Protein AF-A0ABD5TSC4-F1 (afdb_monomer_lite)

Structure (mmCIF, N/CA/C/O backbone):
data_AF-A0ABD5TSC4-F1
#
_entry.id   AF-A0ABD5TSC4-F1
#
loop_
_atom_site.group_PDB
_atom_site.id
_atom_site.type_symbol
_atom_site.label_atom_id
_atom_site.label_alt_id
_atom_site.label_comp_id
_atom_site.label_asym_id
_atom_site.label_entity_id
_atom_site.label_seq_id
_atom_site.pdbx_PDB_ins_code
_atom_site.Cartn_x
_atom_site.Cartn_y
_atom_site.Cartn_z
_atom_site.occupancy
_atom_site.B_iso_or_equiv
_atom_site.auth_seq_id
_atom_site.auth_comp_id
_atom_site.auth_asym_id
_atom_site.auth_atom_id
_atom_site.pdbx_PDB_model_num
ATOM 1 N N . MET A 1 1 ? -28.195 -13.317 1.925 1.00 60.47 1 MET A N 1
ATOM 2 C CA . MET A 1 1 ? -27.576 -12.442 2.939 1.00 60.47 1 MET A CA 1
ATOM 3 C C . MET A 1 1 ? -26.112 -12.368 2.585 1.00 60.47 1 MET A C 1
ATOM 5 O O . MET A 1 1 ? -25.541 -13.412 2.313 1.00 60.47 1 MET A O 1
ATOM 9 N N . THR A 1 2 ? -25.551 -11.171 2.460 1.00 66.56 2 THR A N 1
ATOM 10 C CA . THR A 1 2 ? -24.122 -11.023 2.179 1.00 66.56 2 THR A CA 1
ATOM 11 C C . THR A 1 2 ? -23.396 -11.043 3.515 1.00 66.56 2 THR A C 1
ATOM 13 O O . THR A 1 2 ? -23.576 -10.128 4.314 1.00 66.56 2 THR A O 1
ATOM 16 N N . ASP A 1 3 ? -22.628 -12.098 3.772 1.00 80.06 3 ASP A N 1
ATOM 17 C CA . ASP A 1 3 ? -21.766 -12.230 4.945 1.00 80.06 3 ASP A CA 1
ATOM 18 C C . ASP A 1 3 ? -20.541 -11.325 4.785 1.00 80.06 3 ASP A C 1
ATOM 20 O O . ASP A 1 3 ? -19.484 -11.743 4.318 1.00 80.06 3 ASP A O 1
ATOM 24 N N . TYR A 1 4 ? -20.689 -10.051 5.138 1.00 85.25 4 TYR A N 1
ATOM 25 C CA . TYR A 1 4 ? -19.552 -9.164 5.352 1.00 85.25 4 TYR A CA 1
ATOM 26 C C . TYR A 1 4 ? -19.385 -8.903 6.846 1.00 85.25 4 TYR A C 1
ATOM 28 O O . TYR A 1 4 ? -20.353 -8.773 7.596 1.00 85.25 4 TYR A O 1
ATOM 36 N N . ARG A 1 5 ? -18.128 -8.818 7.283 1.00 87.44 5 ARG A N 1
ATOM 37 C CA . ARG A 1 5 ? -17.770 -8.409 8.638 1.00 87.44 5 ARG A CA 1
ATOM 38 C C . ARG A 1 5 ? -17.216 -6.996 8.589 1.00 87.44 5 ARG A C 1
ATOM 40 O O . ARG A 1 5 ? -16.233 -6.744 7.900 1.00 87.44 5 ARG A O 1
ATOM 47 N N . THR A 1 6 ? -17.790 -6.104 9.387 1.00 88.56 6 THR A N 1
ATOM 48 C CA . THR A 1 6 ? -17.165 -4.813 9.679 1.00 88.56 6 THR A CA 1
ATOM 49 C C . THR A 1 6 ? -15.915 -5.043 10.524 1.00 88.56 6 THR A C 1
ATOM 51 O O . THR A 1 6 ? -15.963 -5.717 11.558 1.00 88.56 6 THR A O 1
ATOM 54 N N . VAL A 1 7 ? -14.791 -4.494 10.082 1.00 88.88 7 VAL A N 1
ATOM 55 C CA . VAL A 1 7 ? -13.505 -4.552 10.782 1.00 88.88 7 VAL A CA 1
ATOM 56 C C . VAL A 1 7 ? -12.956 -3.143 10.955 1.00 88.88 7 VAL A C 1
ATOM 58 O O . VAL A 1 7 ? -13.331 -2.234 10.220 1.00 88.88 7 VAL A O 1
ATOM 61 N N . VAL A 1 8 ? -12.070 -2.973 11.932 1.00 87.56 8 VAL A N 1
ATOM 62 C CA . VAL A 1 8 ? -11.256 -1.762 12.062 1.00 87.56 8 VAL A CA 1
ATOM 63 C C . VAL A 1 8 ? -9.999 -1.975 11.224 1.00 87.56 8 VAL A C 1
ATOM 65 O O . VAL A 1 8 ? -9.349 -3.017 11.354 1.00 87.56 8 VAL A O 1
ATOM 68 N N . ALA A 1 9 ? -9.702 -1.035 10.329 1.00 88.06 9 ALA A N 1
ATOM 69 C CA . ALA A 1 9 ? -8.481 -1.068 9.535 1.00 88.06 9 ALA A CA 1
ATOM 70 C C . ALA A 1 9 ? -7.253 -0.805 10.433 1.00 88.06 9 ALA A C 1
ATOM 72 O O . ALA A 1 9 ? -7.369 -0.053 11.405 1.00 88.06 9 ALA A O 1
ATOM 73 N N . PRO A 1 10 ? -6.092 -1.425 10.152 1.00 91.06 10 PRO A N 1
ATOM 74 C CA . PRO A 1 10 ? -4.832 -1.004 10.764 1.00 91.06 10 PRO A CA 1
ATOM 75 C C . PRO A 1 10 ? -4.519 0.450 10.381 1.00 91.06 10 PRO A C 1
ATOM 77 O O . PRO A 1 10 ? -5.032 0.947 9.386 1.00 91.06 10 PRO A O 1
ATOM 80 N N . ALA A 1 11 ? -3.669 1.131 11.152 1.00 91.94 11 ALA A N 1
ATOM 81 C CA . ALA A 1 11 ? -3.282 2.511 10.842 1.00 91.94 11 ALA A CA 1
ATOM 82 C C . ALA A 1 11 ? -2.441 2.612 9.556 1.00 91.94 11 ALA A C 1
ATOM 84 O O . ALA A 1 11 ? -2.511 3.616 8.850 1.00 91.94 11 ALA A O 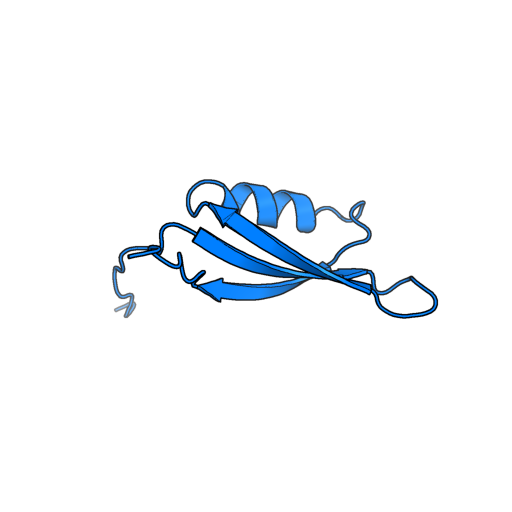1
ATOM 85 N N . VAL A 1 12 ? -1.666 1.568 9.262 1.00 95.00 12 VAL A N 1
ATOM 86 C CA . VAL A 1 12 ? -0.746 1.482 8.126 1.00 95.00 12 VAL A CA 1
ATOM 87 C C . VAL A 1 12 ? -0.855 0.120 7.445 1.00 95.00 12 VAL A C 1
ATOM 89 O O . VAL A 1 12 ? -1.250 -0.880 8.054 1.00 95.00 12 VAL A O 1
ATOM 92 N N . PHE A 1 13 ? -0.499 0.093 6.170 1.00 95.06 13 PHE A N 1
ATOM 93 C CA . PHE A 1 13 ? -0.392 -1.094 5.341 1.00 95.06 13 PHE A CA 1
ATOM 94 C C . PHE A 1 13 ? 0.977 -1.132 4.684 1.00 95.06 13 PHE A C 1
ATOM 96 O O . PHE A 1 13 ? 1.498 -0.100 4.264 1.00 95.06 13 PHE A O 1
ATOM 103 N N . THR A 1 14 ? 1.514 -2.334 4.553 1.00 95.94 14 THR A N 1
ATOM 104 C CA . THR A 1 14 ? 2.745 -2.588 3.816 1.00 95.94 14 THR A CA 1
ATOM 105 C C . THR A 1 14 ? 2.370 -3.004 2.402 1.00 95.94 14 THR A C 1
ATOM 107 O O . THR A 1 14 ? 1.639 -3.978 2.209 1.00 95.94 14 THR A O 1
ATOM 110 N N . VAL A 1 15 ? 2.826 -2.250 1.405 1.00 95.50 15 VAL A N 1
ATOM 111 C CA . VAL A 1 15 ? 2.556 -2.510 -0.009 1.00 95.50 15 VAL A CA 1
ATOM 112 C C . VAL A 1 15 ? 3.847 -2.907 -0.705 1.00 95.50 15 VAL A C 1
ATOM 114 O O . VAL A 1 15 ? 4.764 -2.099 -0.838 1.00 95.50 15 VAL A O 1
ATOM 117 N N . LEU A 1 16 ? 3.901 -4.147 -1.185 1.00 95.19 16 LEU A N 1
ATOM 118 C CA . LEU A 1 16 ? 4.997 -4.626 -2.016 1.00 95.19 16 LEU A CA 1
ATOM 119 C C . LEU A 1 16 ? 4.677 -4.343 -3.478 1.00 95.19 16 LEU A C 1
ATOM 121 O O . LEU A 1 16 ? 3.617 -4.726 -3.984 1.00 95.19 16 LEU A O 1
ATOM 125 N N . THR A 1 17 ? 5.627 -3.745 -4.176 1.00 94.25 17 THR A N 1
ATOM 126 C CA . THR A 1 17 ? 5.559 -3.500 -5.613 1.00 94.25 17 THR A CA 1
ATOM 127 C C . THR A 1 17 ? 6.733 -4.150 -6.331 1.00 94.25 17 THR A C 1
ATOM 129 O O . THR A 1 17 ? 7.745 -4.488 -5.715 1.00 94.25 17 THR A O 1
ATOM 132 N N . VAL A 1 18 ? 6.590 -4.332 -7.640 1.00 93.50 18 VAL A N 1
ATOM 133 C CA . VAL A 1 18 ? 7.645 -4.825 -8.523 1.00 93.50 18 VAL A CA 1
ATOM 134 C C . VAL A 1 18 ? 7.724 -3.976 -9.784 1.00 93.50 18 VAL A C 1
ATOM 136 O O . VAL A 1 18 ? 6.693 -3.651 -10.369 1.00 93.50 18 VAL A O 1
ATOM 139 N N . THR A 1 19 ? 8.933 -3.666 -10.246 1.00 91.56 19 THR A N 1
ATOM 140 C CA . THR A 1 19 ? 9.179 -3.147 -11.600 1.00 91.56 19 THR A CA 1
ATOM 141 C C . THR A 1 19 ? 9.515 -4.326 -12.520 1.00 91.56 19 THR A C 1
ATOM 143 O O . THR A 1 19 ? 10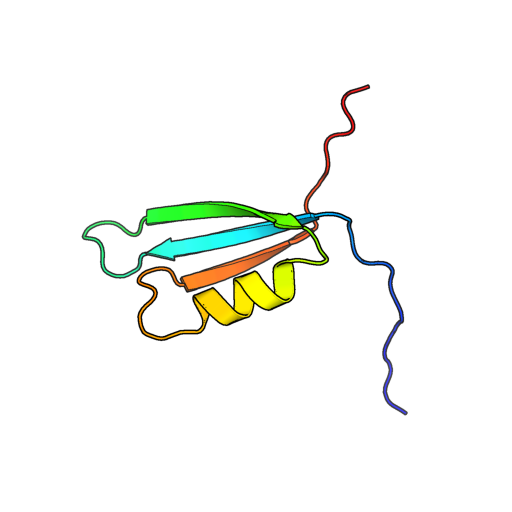.650 -4.804 -12.501 1.00 91.56 19 THR A O 1
ATOM 146 N N . PRO A 1 20 ? 8.568 -4.845 -13.326 1.00 80.06 20 PRO A N 1
ATOM 147 C CA . PRO A 1 20 ? 8.764 -6.104 -14.044 1.00 80.06 20 PRO A CA 1
ATOM 148 C C . PRO A 1 20 ? 9.608 -5.964 -15.319 1.00 80.06 20 PRO A C 1
ATOM 150 O O . PRO A 1 20 ? 10.011 -6.976 -15.882 1.00 80.06 20 PRO A O 1
ATOM 153 N N . PHE A 1 21 ? 9.830 -4.739 -15.807 1.00 81.06 21 PHE A N 1
ATOM 154 C CA . PHE A 1 21 ? 10.486 -4.473 -17.095 1.00 81.06 21 PHE A CA 1
ATOM 155 C C . PHE A 1 21 ? 11.981 -4.139 -16.985 1.00 81.06 21 PHE A C 1
ATOM 157 O O . PHE A 1 21 ? 12.600 -3.807 -17.994 1.00 81.06 21 PHE A O 1
ATOM 164 N N . ALA A 1 22 ? 12.556 -4.197 -15.784 1.00 75.69 22 ALA A N 1
ATOM 165 C CA . ALA A 1 22 ? 14.000 -4.101 -15.592 1.00 75.69 22 ALA A CA 1
ATOM 166 C C . ALA A 1 22 ? 14.680 -5.444 -15.933 1.00 75.69 22 ALA A C 1
ATOM 168 O O . ALA A 1 22 ? 14.040 -6.493 -15.852 1.00 75.69 22 ALA A O 1
ATOM 169 N N . ASP A 1 23 ? 15.969 -5.419 -16.303 1.00 79.19 23 ASP A N 1
ATOM 170 C CA . ASP A 1 23 ? 16.766 -6.635 -16.568 1.00 79.19 23 ASP A CA 1
ATOM 171 C C . ASP A 1 23 ? 16.721 -7.630 -15.391 1.00 79.19 23 ASP A C 1
ATOM 173 O O . ASP A 1 23 ? 16.735 -8.846 -15.589 1.00 79.19 23 ASP A O 1
ATOM 177 N N . GLU A 1 24 ? 16.587 -7.106 -14.172 1.00 85.25 24 GLU A N 1
ATOM 178 C CA . GLU A 1 24 ? 16.275 -7.847 -12.955 1.00 85.25 24 GLU A CA 1
ATOM 179 C C . GLU A 1 24 ? 15.039 -7.210 -12.292 1.00 85.25 24 GLU A C 1
ATOM 181 O O . GLU A 1 24 ? 15.030 -5.990 -12.106 1.00 85.25 24 GLU A O 1
ATOM 186 N N . PRO A 1 25 ? 13.990 -7.980 -11.931 1.00 88.50 25 PRO A N 1
ATOM 187 C CA . PRO A 1 25 ? 12.809 -7.424 -11.279 1.00 88.50 25 PRO A CA 1
ATOM 188 C C . PRO A 1 25 ? 13.173 -6.764 -9.950 1.00 88.50 25 PRO A C 1
ATOM 190 O O . PRO A 1 25 ? 13.640 -7.429 -9.023 1.00 88.50 25 PRO A O 1
ATOM 193 N N . GLU A 1 26 ? 12.925 -5.462 -9.848 1.00 92.81 26 GLU A N 1
ATOM 194 C CA . GLU A 1 26 ? 13.176 -4.713 -8.621 1.00 92.81 26 GLU A CA 1
ATOM 195 C C . GLU A 1 26 ? 11.916 -4.691 -7.761 1.00 92.81 26 GLU A C 1
ATOM 197 O O . GLU A 1 26 ? 10.858 -4.261 -8.226 1.00 92.81 26 GLU A O 1
ATOM 202 N N . TYR A 1 27 ? 12.039 -5.147 -6.516 1.00 93.88 27 TYR A N 1
ATOM 203 C CA . TYR A 1 27 ? 10.960 -5.138 -5.535 1.00 93.88 27 TYR A CA 1
ATOM 204 C C . TYR A 1 27 ? 11.148 -3.984 -4.559 1.00 93.88 27 TYR A C 1
ATOM 206 O O . TYR A 1 27 ? 12.257 -3.758 -4.071 1.00 93.88 27 TYR A O 1
ATOM 214 N N . ARG A 1 28 ? 10.059 -3.281 -4.250 1.00 93.50 28 ARG A N 1
ATOM 215 C CA . ARG A 1 28 ? 10.056 -2.182 -3.281 1.00 93.50 28 ARG A CA 1
ATOM 216 C C . ARG A 1 28 ? 8.878 -2.290 -2.340 1.00 93.50 28 ARG A C 1
ATOM 218 O O . ARG A 1 28 ? 7.767 -2.606 -2.765 1.00 93.50 28 ARG A O 1
ATOM 225 N N . GLU A 1 29 ? 9.142 -1.983 -1.083 1.00 94.94 29 GLU A N 1
ATOM 226 C CA . GLU A 1 29 ? 8.156 -1.979 -0.018 1.00 94.94 29 GLU A CA 1
ATOM 227 C C . GLU A 1 29 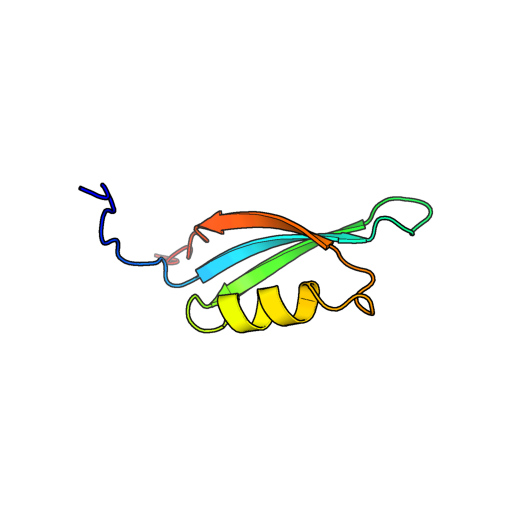? 7.818 -0.542 0.384 1.00 94.94 29 GLU A C 1
ATOM 229 O O . GLU A 1 29 ? 8.706 0.302 0.518 1.00 94.94 29 GLU A O 1
ATOM 234 N N . TYR A 1 30 ? 6.526 -0.275 0.558 1.00 93.50 30 TYR A N 1
ATOM 235 C CA . TYR A 1 30 ? 5.998 1.016 0.978 1.00 93.50 30 TYR A CA 1
ATOM 236 C C . TYR A 1 30 ? 5.129 0.846 2.216 1.00 93.50 30 TYR A C 1
ATOM 238 O O . TYR A 1 30 ? 4.196 0.046 2.209 1.00 93.50 30 TYR A O 1
ATOM 246 N N . GLU A 1 31 ? 5.370 1.656 3.241 1.00 95.31 31 GLU A N 1
ATOM 247 C CA . GLU A 1 31 ? 4.406 1.852 4.320 1.00 95.31 31 GLU A CA 1
ATOM 248 C C . GLU A 1 31 ? 3.435 2.967 3.935 1.00 95.31 31 GLU A C 1
ATOM 250 O O . GLU A 1 31 ? 3.825 4.117 3.720 1.00 95.31 31 GLU A O 1
ATOM 255 N N . VAL A 1 32 ? 2.155 2.624 3.832 1.00 95.06 32 VAL A N 1
ATOM 256 C CA . VAL A 1 32 ? 1.096 3.533 3.392 1.00 95.06 32 VAL A CA 1
ATOM 257 C C . VAL A 1 32 ? 0.040 3.633 4.482 1.00 95.06 32 VAL A C 1
ATOM 259 O O . VAL A 1 32 ? -0.449 2.621 4.986 1.00 95.06 32 VAL A O 1
ATOM 262 N N . GLY A 1 33 ? -0.331 4.857 4.856 1.00 94.69 33 GLY A N 1
ATOM 263 C CA . GLY A 1 33 ? -1.423 5.087 5.799 1.00 94.69 33 GLY A CA 1
ATOM 264 C C . GLY A 1 33 ? -2.739 4.504 5.283 1.00 94.69 33 GLY A C 1
ATOM 265 O O . GLY A 1 33 ? -3.013 4.529 4.086 1.00 94.69 33 GLY A O 1
ATOM 266 N N . SER A 1 34 ? -3.581 3.999 6.184 1.00 93.69 34 SER A N 1
ATOM 267 C CA . SER A 1 34 ? -4.910 3.469 5.838 1.00 93.69 34 SER A CA 1
ATOM 268 C C . SER A 1 34 ? -5.751 4.452 5.025 1.00 93.69 34 SER A C 1
ATOM 270 O O . SER A 1 34 ? -6.446 4.044 4.097 1.00 93.69 34 SER A O 1
ATOM 272 N N . ASP A 1 35 ? -5.692 5.735 5.377 1.00 94.88 35 ASP A N 1
ATOM 273 C CA . ASP A 1 35 ? -6.453 6.788 4.702 1.00 94.88 35 ASP A CA 1
ATOM 274 C C . ASP A 1 35 ? -5.933 7.065 3.280 1.00 94.88 35 ASP A C 1
ATOM 276 O O . ASP A 1 35 ? -6.715 7.401 2.391 1.00 94.88 35 ASP A O 1
ATOM 280 N N . ASP A 1 36 ? -4.633 6.860 3.047 1.00 95.12 36 ASP A N 1
ATOM 281 C CA . ASP A 1 36 ? -3.960 7.111 1.768 1.00 95.12 36 ASP A CA 1
ATOM 282 C C . ASP A 1 36 ? -3.907 5.874 0.863 1.00 95.12 36 ASP A C 1
ATOM 284 O O . ASP A 1 36 ? -3.726 6.002 -0.349 1.00 95.12 36 ASP A O 1
ATOM 288 N N . LEU A 1 37 ? -4.092 4.672 1.420 1.00 94.50 37 LEU A N 1
ATOM 289 C CA . LEU A 1 37 ? -4.014 3.416 0.676 1.00 94.50 37 LEU A CA 1
ATOM 290 C C . LEU A 1 37 ? -4.909 3.401 -0.578 1.00 94.50 37 LEU A C 1
ATOM 292 O O . LEU A 1 37 ? -4.415 2.988 -1.626 1.00 94.50 37 LEU A O 1
ATOM 296 N N . PRO A 1 38 ? -6.177 3.867 -0.552 1.00 94.19 38 PRO A N 1
ATOM 297 C CA . PRO A 1 38 ? -6.998 3.903 -1.761 1.00 94.19 38 PRO A CA 1
ATOM 298 C C . PRO A 1 38 ? -6.387 4.767 -2.870 1.00 94.19 38 PRO A C 1
ATOM 300 O O . PRO A 1 38 ? -6.372 4.351 -4.025 1.00 94.19 38 PRO A O 1
ATOM 303 N N . LEU A 1 39 ? -5.842 5.936 -2.514 1.00 93.44 39 LEU A N 1
ATOM 304 C CA . LEU A 1 39 ? -5.209 6.857 -3.462 1.00 93.44 39 LEU A CA 1
ATOM 305 C C . LEU A 1 39 ? -3.889 6.291 -3.999 1.00 93.44 39 LEU A C 1
ATOM 307 O O . LEU A 1 39 ? -3.598 6.422 -5.185 1.00 93.44 39 LEU A O 1
ATOM 311 N N . PHE A 1 40 ? -3.111 5.624 -3.145 1.00 92.88 40 PHE A N 1
ATOM 312 C CA . PHE A 1 40 ? -1.881 4.941 -3.539 1.00 92.88 40 PHE A CA 1
ATOM 313 C C . PHE A 1 40 ? -2.149 3.788 -4.516 1.00 92.88 40 PHE A C 1
ATOM 315 O O . PHE A 1 40 ? -1.434 3.614 -5.499 1.00 92.88 40 PHE A O 1
ATOM 322 N N . LEU A 1 41 ? -3.186 2.985 -4.267 1.00 92.69 41 LEU A N 1
ATOM 323 C CA . LEU A 1 41 ? -3.542 1.883 -5.161 1.00 92.69 41 LEU A CA 1
ATOM 324 C C . LEU A 1 41 ? -4.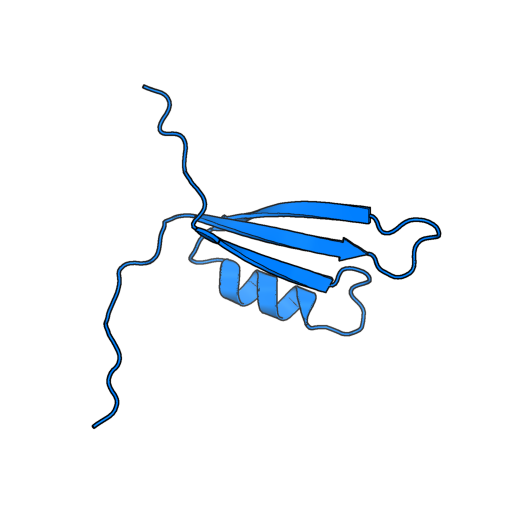110 2.388 -6.491 1.00 92.69 41 LEU A C 1
ATOM 326 O O . LEU A 1 41 ? -3.841 1.782 -7.526 1.00 92.69 41 LEU A O 1
ATOM 330 N N . GLU A 1 42 ? -4.864 3.491 -6.476 1.00 92.12 42 GLU A N 1
ATOM 331 C CA . GLU A 1 42 ? -5.359 4.130 -7.697 1.00 92.12 42 GLU A CA 1
ATOM 332 C C . GLU A 1 42 ? -4.207 4.660 -8.560 1.00 92.12 42 GLU A C 1
ATOM 334 O O . GLU A 1 42 ? -4.205 4.422 -9.766 1.00 92.12 42 GLU A O 1
ATOM 339 N N . SER A 1 43 ? -3.192 5.297 -7.961 1.00 89.50 43 SER A N 1
ATOM 340 C CA . SER A 1 43 ? -2.032 5.777 -8.722 1.00 89.50 43 SER A CA 1
ATOM 341 C C . SER A 1 43 ? -1.250 4.628 -9.364 1.00 89.50 43 SER A C 1
ATOM 343 O O . SER A 1 43 ? -0.917 4.703 -10.542 1.00 89.50 43 SER A O 1
ATOM 345 N N . MET A 1 44 ? -1.051 3.516 -8.651 1.00 88.19 44 MET A N 1
ATOM 346 C CA . MET A 1 44 ? -0.364 2.326 -9.177 1.00 88.19 44 MET A CA 1
ATOM 347 C C . MET A 1 44 ? -1.160 1.556 -10.245 1.00 88.19 44 MET A C 1
ATOM 349 O O . MET A 1 44 ? -0.598 0.698 -10.927 1.00 88.19 44 MET A O 1
ATOM 353 N N . ALA A 1 45 ? -2.463 1.813 -10.382 1.00 83.88 45 ALA A N 1
ATOM 354 C CA . ALA A 1 45 ? -3.291 1.206 -11.421 1.00 83.88 45 ALA A CA 1
ATOM 355 C C . ALA A 1 45 ? -3.172 1.920 -12.780 1.00 83.88 45 ALA A C 1
ATOM 357 O O . ALA A 1 45 ? -3.584 1.352 -13.794 1.00 83.88 45 ALA A O 1
ATOM 358 N N . ASP A 1 46 ? -2.623 3.139 -12.818 1.00 82.56 46 ASP A N 1
ATOM 359 C CA . ASP A 1 46 ? -2.408 3.877 -14.062 1.00 82.56 46 ASP A CA 1
ATOM 360 C C . ASP A 1 46 ? -1.297 3.210 -14.891 1.00 82.56 46 ASP A C 1
ATOM 362 O O . ASP A 1 46 ? -0.208 2.915 -14.395 1.00 82.56 46 ASP A O 1
ATOM 366 N N . GLU A 1 47 ? -1.559 2.968 -16.178 1.00 67.31 47 GLU A N 1
ATOM 367 C CA . GLU A 1 47 ? -0.667 2.218 -17.079 1.00 67.31 47 GLU A CA 1
ATOM 368 C C . GLU A 1 47 ? 0.702 2.892 -17.294 1.00 67.31 47 GLU A C 1
ATOM 370 O O . GLU A 1 47 ? 1.614 2.287 -17.861 1.00 67.31 47 GLU A O 1
ATOM 375 N N . GLN A 1 48 ? 0.855 4.141 -16.850 1.00 71.25 48 GLN A N 1
ATOM 376 C CA . GLN A 1 48 ? 2.110 4.890 -16.893 1.00 71.25 48 GLN A CA 1
ATOM 377 C C . GLN A 1 48 ? 3.054 4.566 -15.728 1.00 71.25 48 GLN A C 1
ATOM 379 O O . GLN A 1 48 ? 4.234 4.922 -15.791 1.00 71.25 48 GLN A O 1
ATOM 384 N N . HIS A 1 49 ? 2.581 3.882 -14.682 1.00 74.12 49 HIS A N 1
ATOM 385 C CA . HIS A 1 49 ? 3.449 3.407 -13.612 1.00 74.12 49 HIS A CA 1
ATOM 386 C C . HIS A 1 49 ? 4.213 2.154 -14.054 1.00 74.12 49 HIS A C 1
ATOM 388 O O . HIS A 1 49 ? 3.647 1.129 -14.433 1.00 74.12 49 HIS A O 1
ATOM 394 N N . ALA A 1 50 ? 5.544 2.239 -13.993 1.00 81.81 50 ALA A N 1
ATOM 395 C CA . ALA A 1 50 ? 6.420 1.102 -14.265 1.00 81.81 50 ALA A CA 1
ATOM 396 C C . ALA A 1 50 ? 6.327 0.022 -13.170 1.00 81.81 50 ALA A C 1
ATOM 398 O O . ALA A 1 50 ? 6.680 -1.131 -13.411 1.00 81.81 50 ALA A O 1
ATOM 399 N N . GLU A 1 51 ? 5.852 0.400 -11.982 1.00 88.44 51 GLU A N 1
ATOM 400 C CA . GLU A 1 51 ? 5.687 -0.458 -10.813 1.00 88.44 51 GLU A CA 1
ATOM 401 C C . GLU A 1 51 ? 4.296 -1.099 -10.787 1.00 88.44 51 GLU A C 1
ATOM 403 O O . GLU A 1 51 ? 3.302 -0.491 -11.176 1.00 88.44 51 GLU A O 1
ATOM 408 N N . ARG A 1 52 ? 4.217 -2.343 -10.312 1.00 90.62 52 ARG A N 1
ATOM 409 C CA . ARG A 1 52 ? 2.966 -3.085 -10.126 1.00 90.62 52 ARG A CA 1
ATOM 410 C C . ARG A 1 52 ? 2.848 -3.579 -8.700 1.00 90.62 52 ARG A C 1
ATOM 412 O O . ARG A 1 52 ? 3.804 -4.135 -8.168 1.00 90.62 52 ARG A O 1
ATOM 419 N N . VAL A 1 53 ? 1.664 -3.444 -8.111 1.00 93.50 53 VAL A N 1
ATOM 420 C CA . VAL A 1 53 ? 1.376 -3.982 -6.775 1.00 93.50 53 VAL A CA 1
ATOM 421 C C . VAL A 1 53 ? 1.359 -5.510 -6.813 1.00 93.50 53 VAL A C 1
ATOM 423 O O . VAL A 1 53 ? 0.706 -6.116 -7.664 1.00 93.50 53 VAL A O 1
ATOM 426 N N . VAL A 1 54 ? 2.075 -6.124 -5.874 1.00 92.94 54 VAL A N 1
ATOM 427 C CA . VAL A 1 54 ? 2.179 -7.577 -5.696 1.00 92.94 54 VAL A CA 1
ATOM 428 C C . VAL A 1 54 ? 1.362 -8.030 -4.491 1.00 92.94 54 VAL A C 1
ATOM 430 O O . VAL A 1 54 ? 0.575 -8.968 -4.603 1.00 92.94 54 VAL A O 1
ATOM 433 N N . THR A 1 55 ? 1.533 -7.366 -3.344 1.00 94.56 55 THR A N 1
ATOM 434 C CA . THR A 1 55 ? 0.792 -7.674 -2.115 1.00 94.56 55 THR A CA 1
ATOM 435 C C . THR A 1 55 ? 0.507 -6.416 -1.302 1.00 94.56 55 THR A C 1
ATOM 437 O O . THR A 1 55 ? 1.221 -5.418 -1.406 1.00 94.56 55 THR A O 1
ATOM 440 N N . VAL A 1 56 ? -0.559 -6.482 -0.506 1.00 94.00 56 VAL A N 1
ATOM 441 C CA . VAL A 1 56 ? -0.938 -5.480 0.491 1.00 94.00 56 VAL A CA 1
ATOM 442 C C . VAL A 1 56 ? -1.184 -6.220 1.797 1.00 94.00 56 VAL A C 1
ATOM 444 O O . VAL A 1 56 ? -2.104 -7.035 1.898 1.00 94.00 56 VAL A O 1
ATOM 447 N N . GLU A 1 57 ? -0.366 -5.932 2.797 1.00 93.56 57 GLU A N 1
ATOM 448 C CA . GLU A 1 57 ? -0.383 -6.592 4.098 1.00 93.56 57 GLU A CA 1
ATOM 449 C C . GLU A 1 57 ? -0.673 -5.580 5.206 1.00 93.56 57 GLU A C 1
ATOM 451 O O . GLU A 1 57 ? -0.525 -4.368 5.030 1.00 93.56 57 GLU A O 1
ATOM 456 N N . ARG A 1 58 ? -1.142 -6.064 6.362 1.00 89.19 58 ARG A N 1
ATOM 457 C CA . ARG A 1 58 ? -1.305 -5.188 7.528 1.00 89.19 58 ARG A CA 1
ATOM 458 C C . ARG A 1 58 ? 0.083 -4.742 7.971 1.00 89.19 58 ARG A C 1
ATOM 460 O O . ARG A 1 58 ? 0.903 -5.604 8.264 1.00 89.19 58 ARG A O 1
ATOM 467 N N . GLY A 1 59 ? 0.314 -3.434 8.036 1.00 78.19 59 GLY A N 1
ATOM 468 C CA . GLY A 1 59 ? 1.565 -2.909 8.560 1.00 78.19 59 GLY A CA 1
ATOM 469 C C . GLY A 1 59 ? 1.595 -3.075 10.075 1.00 78.19 59 GLY A C 1
ATOM 470 O O . GLY A 1 59 ? 0.615 -2.773 10.768 1.00 78.19 59 GLY A O 1
ATOM 471 N N . GLU A 1 60 ? 2.705 -3.584 10.588 1.00 72.44 60 GLU A N 1
ATOM 472 C CA . GLU A 1 60 ? 2.986 -3.599 12.015 1.00 72.44 60 GLU A CA 1
ATOM 473 C C . GLU A 1 60 ? 3.640 -2.262 12.343 1.00 72.44 60 GLU A C 1
ATOM 475 O O . GLU A 1 60 ? 4.795 -2.027 12.007 1.00 72.44 60 GLU A O 1
ATOM 480 N N . ARG A 1 61 ? 2.897 -1.349 12.978 1.00 58.09 61 ARG A N 1
ATOM 481 C CA . ARG A 1 61 ? 3.556 -0.225 13.637 1.00 58.09 61 ARG A CA 1
ATOM 482 C C . ARG A 1 61 ? 4.300 -0.844 14.813 1.00 58.09 61 ARG A C 1
ATOM 484 O O . ARG A 1 61 ? 3.655 -1.277 15.766 1.00 58.09 61 ARG A O 1
ATOM 491 N N . GLU A 1 62 ? 5.619 -0.963 14.724 1.00 54.72 62 GLU A N 1
ATOM 492 C CA . GLU A 1 62 ? 6.424 -1.215 15.912 1.00 54.72 62 GLU A CA 1
ATOM 493 C C . GLU A 1 62 ? 6.228 0.003 16.823 1.00 54.72 62 GLU A C 1
ATOM 495 O O . GLU A 1 62 ? 6.851 1.046 16.645 1.00 54.72 62 GLU A O 1
ATOM 500 N N . ASP A 1 63 ? 5.274 -0.082 17.752 1.00 49.94 63 ASP A N 1
ATOM 501 C CA . ASP A 1 63 ? 5.239 0.798 18.912 1.00 49.94 63 ASP A CA 1
ATOM 502 C C . ASP A 1 63 ? 6.533 0.511 19.692 1.00 49.94 63 ASP A C 1
ATOM 504 O O . ASP A 1 63 ? 6.604 -0.427 20.488 1.00 49.94 63 ASP A O 1
ATOM 508 N N . GLU A 1 64 ? 7.592 1.266 19.384 1.00 48.19 64 GLU A N 1
ATOM 509 C CA . GLU A 1 64 ? 8.841 1.287 20.142 1.00 48.19 64 GLU A CA 1
ATOM 510 C C . GLU A 1 64 ? 8.496 1.582 21.615 1.00 48.19 64 GLU A C 1
ATOM 512 O O . GLU A 1 64 ? 8.063 2.686 21.956 1.00 48.19 64 GLU A O 1
ATOM 517 N N . GLN A 1 65 ? 8.612 0.557 22.468 1.00 37.59 65 GLN A N 1
ATOM 518 C CA . GLN A 1 65 ? 8.412 0.645 23.920 1.00 37.59 65 GLN A CA 1
ATOM 519 C C . GLN A 1 65 ? 9.511 1.446 24.619 1.00 37.59 65 GLN A C 1
ATOM 521 O O . GLN A 1 65 ? 10.696 1.270 24.256 1.00 37.59 65 GLN A O 1
#

Secondary structure (DSSP, 8-state):
-------PPPSEEEEEEEETTSSSPEEEEEEEETTTHHHHHHHHHSTT-S-EEEEEEE-------

Organism: NCBI:txid1198324

Sequence (65 aa):
MTDYRTVVAPAVFTVLTVTPFADEPEYREYEVGSDDLPLFLESMADEQHAERVVTVERGEREDEQ

Foldseek 3Di:
DDDDDDDDAAQWKKWWKWQPPDPDIDIDIDIGGPVCVVVVQVVQVPPPDSIHTDDIGRDDPPPPD

pLDDT: mean 85.13, std 13.11, range [37.59, 95.94]

Radius of gyration: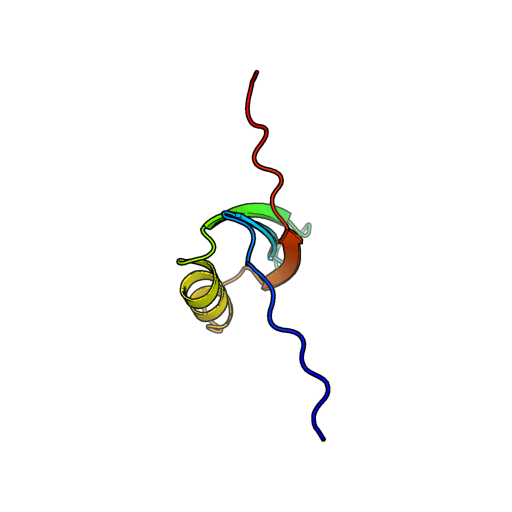 14.55 Å; chains: 1; bounding box: 44×20×41 Å

=== Feature glossary ===
A reading guide for the features in this record.

Start from the sequence.

  · Sequence gives the chain of amino acids in standard one-letter code (A=alanine, C=cysteine, …, Y=tyrosine), read N→C. It is the only feature that is directly encoded by the gene; all structural features are derived from the folded form of this sequence.

Fold it, and you get atomic coordinates and the backbone conformation that goes with them.

  · The mmCIF table is the protein's shape written out atom by atom. For each backbone N, Cα, C, and carbonyl O, it records an (x, y, z) coordinate triple in Å plus the residue type, chain letter, and residue number.

  · Backbone dihedral angles. Every residue except chain termini has a φ (preceding-C → N → Cα → C) and a ψ (N → Cα → C → next-N). They are reported in degrees following the IUPAC sign convention. Secondary structure is essentially a statement about which (φ, ψ) basin each residue occupies.

  · DSSP 8-state secondary structure assigns each residue one of H (α-helix), G (3₁₀-helix), I (π-helix), E (extended β-strand), B (isolated β-bridge), T (hydrogen-bonded turn), S (bend), or '-' (coil). The assignment is computed from backbone hydrogen-bond geometry via the Kabsch–Sander algorithm.

  · P-SEA three-state annotation labels each residue as helix, strand, or coil based purely on the geometry of the Cα trace. It serves as a fallback when the full backbone (and thus DSSP) is unavailable.

Summarize the fold with a handful of shape descriptors and a per-residue structural alphabet.

  · Radius of gyration (Rg) is the root-mean-square distance of Cα atoms from their centroid — a single number for overall size and compactness. A globular domain of N residues has Rg ≈ 2.2·N^0.38 Å; an extended or disordered chain has a much larger Rg. The Cα contact count is the number of residue pairs whose Cα atoms are within 8 Å and are more than four positions apart in sequence — a standard proxy for tertiary packing density. The bounding box is the smallest axis-aligned box enclosing all Cα atoms.

  · Foldseek's 3Di representation compresses backbone geometry into a per-residue letter drawn from a learned twenty-state alphabet. It captures the tertiary interaction pattern around each residue — which residues are packed against it in space, regardless of where they are in sequence.

  · Accessible surface area quantifies burial. A residue with SASA near zero is packed into the hydrophobic core; one with SASA >100 Å² sits on the surface. Computed here via the Shrake–Rupley numerical algorithm with a 1.4 Å probe.

Ask how reliable the model is.

  · For AlphaFold models, the B-factor field carries pLDDT — the model's own estimate of local accuracy on a 0–100 scale. Regions with pLDDT<50 should be treated as essentially unmodeled; they often correspond to intrinsically disordered segments.

  · For experimental (PDB) structures, the B-factor (temperature factor) quantifies the positional spread of each atom in the crystal — a combination of thermal vibration and static disorder — in units of Å². High B-factors mark flexible loops or poorly resolved regions; low B-factors mark the rigid, well-ordered core.

  · PAE(i, j) answers: if I align the predicted and true structures on residue i, how far off (in Å) do I expect residue j to be? A block-diagonal PAE matrix with low values on the blocks and high values off-diagonal is the signature of a multi-domain protein with confidently predicted domains but uncertain inter-domain orientation.

Place it in context: what it resembles, what it is annotated as, and how it looks.

  · Structural nearest neighbors (via Foldseek easy-search vs the PDB). Reported per hit: target PDB id, E-value, and alignment TM-score. A TM-score above ~0.5 is the conventional threshold for 'same fold'.

  · Functional annotations link the protein to curated databases. InterPro entries identify conserved domains and families by matching the sequence against member-database signatures (Pfam, PROSITE, CDD, …). Gene Ontology (GO) terms describe molecular function, biological process, and cellular comp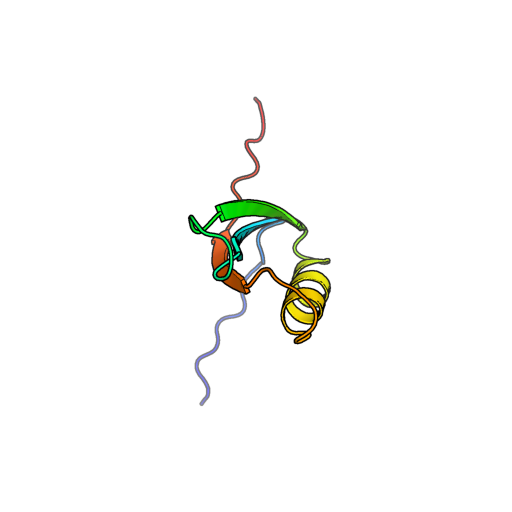onent in a controlled vocabulary. CATH places the structure in a hierarchical fold classification (Class/Architecture/Topology/Homologous-superfamily). The organism is the source species.

  · Plot images: a contact map (which residues are close in 3D, as an N×N binary image), a Ramachandran scatter (backbone torsion angles, revealing secondary-structure composition at a glance), and — for AlphaFold structures — a PAE heatmap (pairwise prediction confidence).

  · Structure images are PyMOL renders from six orthogonal camera directions. Cartoon representation draws helices as coils and strands as arrows; sticks shows the backbone as bonds; surface shows the solvent-excluded envelope. Rainbow coloring maps sequence position to hue (blue→red, N→C); chain coloring assigns a distinct color per polypeptide.